Protein AF-A0A816K0F1-F1 (afdb_monomer)

Mean predicted aligned error: 13.21 Å

Radius of gyration: 25.22 Å; Cα contacts (8 Å, |Δi|>4): 55; chains: 1; bounding box: 79×50×31 Å

Foldseek 3Di:
DDDDPPDPPPPPPPVDDPPPPVVDPPDDDPPDPPLCVLVVVLVCLQPPDQVSVCLQLVDGNVVLVVVLVCCCPVVVDDADPRAHSSSVSSVVSNVVSVVVVVVVCCVVPNDD

InterPro domains:
  IPR058353 Domain of unknown function DUF8040 [PF26138] (37-110)

Solvent-accessible surface area (backbone atoms only — not comparable to full-atom values): 6965 Å² total; per-residue (Å²): 131,88,86,76,89,78,72,76,76,82,71,74,76,75,84,60,80,81,72,54,86,80,73,61,81,76,74,84,71,76,91,64,88,61,69,59,52,52,59,51,50,51,50,49,41,60,71,45,59,73,64,55,26,28,71,49,46,70,37,49,54,76,59,48,51,53,50,47,52,46,38,37,72,78,65,62,56,69,61,54,102,70,42,51,54,62,43,53,52,50,53,51,32,31,54,51,44,49,53,53,49,52,51,48,49,41,66,75,74,38,85,128

Structure (mmCIF, N/CA/C/O backbone):
data_AF-A0A816K0F1-F1
#
_entry.id   AF-A0A816K0F1-F1
#
loop_
_atom_site.group_PDB
_atom_site.id
_atom_site.type_symbol
_atom_site.label_atom_id
_atom_site.label_alt_id
_atom_site.label_comp_id
_atom_site.label_asym_id
_atom_site.label_entity_id
_atom_site.label_seq_id
_atom_site.pdbx_PDB_ins_code
_atom_site.Cartn_x
_atom_site.Cartn_y
_atom_site.Cartn_z
_atom_site.occupancy
_atom_site.B_iso_or_equiv
_atom_site.auth_seq_id
_atom_site.auth_co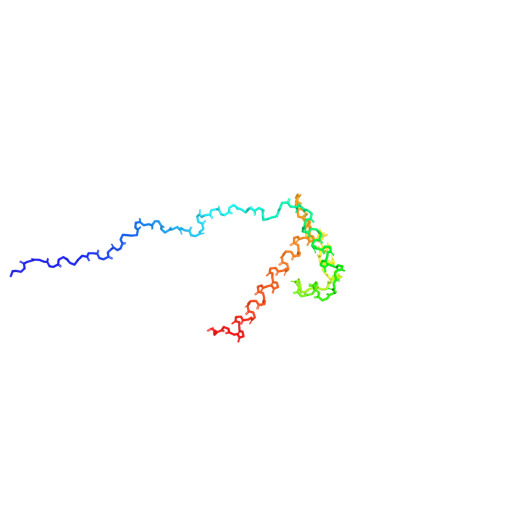mp_id
_atom_site.auth_asym_id
_atom_site.auth_atom_id
_atom_site.pdbx_PDB_model_num
ATOM 1 N N . MET A 1 1 ? 67.096 38.201 13.913 1.00 35.91 1 MET A N 1
ATOM 2 C CA . MET A 1 1 ? 66.035 38.540 14.878 1.00 35.91 1 MET A CA 1
ATOM 3 C C . MET A 1 1 ? 64.786 38.632 14.027 1.00 35.91 1 MET A C 1
ATOM 5 O O . MET A 1 1 ? 64.748 39.543 13.215 1.00 35.91 1 MET A O 1
ATOM 9 N N . LEU A 1 2 ? 64.001 37.552 13.878 1.00 43.38 2 LEU A N 1
ATOM 10 C CA . LEU A 1 2 ? 63.038 37.032 14.879 1.00 43.38 2 LEU A CA 1
ATOM 11 C C . LEU A 1 2 ? 62.221 38.225 15.385 1.00 43.38 2 LEU A C 1
ATOM 13 O O . LEU A 1 2 ? 62.812 39.128 15.965 1.00 43.38 2 LEU A O 1
ATOM 17 N N . GLU A 1 3 ? 60.964 38.391 15.005 1.00 42.84 3 GLU A N 1
ATOM 18 C CA . GLU A 1 3 ? 59.779 37.570 15.321 1.00 42.84 3 GLU A CA 1
ATOM 19 C C . GLU A 1 3 ? 58.636 38.117 14.433 1.00 42.84 3 GLU A C 1
ATOM 21 O O . GLU A 1 3 ? 58.689 39.286 14.055 1.00 42.84 3 GLU A O 1
ATOM 26 N N . ASP A 1 4 ? 57.554 37.459 14.052 1.00 46.66 4 ASP A N 1
ATOM 27 C CA . ASP A 1 4 ? 57.097 36.079 13.990 1.00 46.66 4 ASP A CA 1
ATOM 28 C C . ASP A 1 4 ? 55.939 36.171 12.979 1.00 46.66 4 ASP A C 1
ATOM 30 O O . ASP A 1 4 ? 55.053 37.017 13.129 1.00 46.66 4 ASP A O 1
ATOM 34 N N . ASP A 1 5 ? 55.968 35.375 11.910 1.00 50.50 5 ASP A N 1
ATOM 35 C CA . ASP A 1 5 ? 54.837 35.265 10.987 1.00 50.50 5 ASP A CA 1
ATOM 36 C C . ASP A 1 5 ? 53.728 34.480 11.709 1.00 50.50 5 ASP A C 1
ATOM 38 O O . ASP A 1 5 ? 53.684 33.248 11.655 1.00 50.50 5 ASP A O 1
ATOM 42 N N . GLU A 1 6 ? 52.850 35.183 12.433 1.00 50.25 6 GLU A N 1
ATOM 43 C CA . GLU A 1 6 ? 51.583 34.618 12.900 1.00 50.25 6 GLU A CA 1
ATOM 44 C C . GLU A 1 6 ? 50.755 34.246 11.666 1.00 50.25 6 GLU A C 1
ATOM 46 O O . GLU A 1 6 ? 50.106 35.079 11.033 1.00 50.25 6 GLU A O 1
ATOM 51 N N . ALA A 1 7 ? 50.820 32.970 11.289 1.00 54.28 7 ALA A N 1
ATOM 52 C CA . ALA A 1 7 ? 49.884 32.373 10.359 1.00 54.28 7 ALA A CA 1
ATOM 53 C C . ALA A 1 7 ? 48.471 32.603 10.907 1.00 54.28 7 ALA A C 1
ATOM 55 O O . ALA A 1 7 ? 48.139 32.084 11.974 1.00 54.28 7 ALA A O 1
ATOM 56 N N . GLU A 1 8 ? 47.664 33.391 10.189 1.00 51.12 8 GLU A N 1
ATOM 57 C CA . GLU A 1 8 ? 46.236 33.520 10.462 1.00 51.12 8 GLU A CA 1
ATOM 58 C C . GLU A 1 8 ? 45.653 32.115 10.614 1.00 51.12 8 GLU A C 1
ATOM 60 O O . GLU A 1 8 ? 45.692 31.292 9.694 1.00 51.12 8 GLU A O 1
ATOM 65 N N . ASP A 1 9 ? 45.158 31.837 11.816 1.00 50.41 9 ASP A N 1
ATOM 66 C CA . ASP A 1 9 ? 44.416 30.636 12.129 1.00 50.41 9 ASP A CA 1
ATOM 67 C C . ASP A 1 9 ? 43.226 30.565 11.169 1.00 50.41 9 ASP A C 1
ATOM 69 O O . ASP A 1 9 ? 42.243 31.294 11.305 1.00 50.41 9 ASP A O 1
ATOM 73 N N . GLY A 1 10 ? 43.331 29.688 10.167 1.00 47.69 10 GLY A N 1
ATOM 74 C CA . GLY A 1 10 ? 42.291 29.359 9.192 1.00 47.69 10 GLY A CA 1
ATOM 75 C C . GLY A 1 10 ? 41.075 28.667 9.816 1.00 47.69 10 GLY A C 1
ATOM 76 O O . GLY A 1 10 ? 40.404 27.874 9.152 1.00 47.69 10 GLY A O 1
ATOM 77 N N . SER A 1 11 ? 40.789 28.957 11.083 1.00 51.75 11 SER A N 1
ATOM 78 C CA . SER A 1 11 ? 39.514 28.741 11.735 1.00 51.75 11 SER A CA 1
ATOM 79 C C . SER A 1 11 ? 38.443 29.496 10.960 1.00 51.75 11 SER A C 1
ATOM 81 O O . SER A 1 11 ? 38.142 30.665 11.203 1.00 51.75 11 SER A O 1
ATOM 83 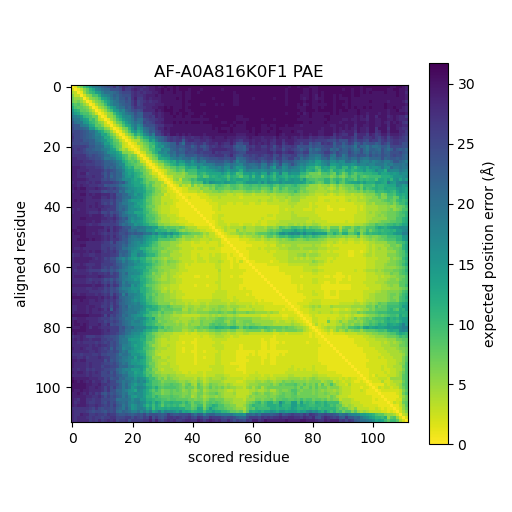N N . ILE A 1 12 ? 37.838 28.803 9.997 1.00 51.06 12 ILE A N 1
ATOM 84 C CA . ILE A 1 12 ? 36.553 29.196 9.439 1.00 51.06 12 ILE A CA 1
ATOM 85 C C . ILE A 1 12 ? 35.599 29.267 10.627 1.00 51.06 12 ILE A C 1
ATOM 87 O O . ILE A 1 12 ? 35.185 28.243 11.172 1.00 51.06 12 ILE A O 1
ATOM 91 N N . ASN A 1 13 ? 35.269 30.488 11.042 1.00 50.12 13 ASN A N 1
ATOM 92 C CA . ASN A 1 13 ? 34.171 30.735 11.955 1.00 50.12 13 ASN A CA 1
ATOM 93 C C . ASN A 1 13 ? 32.914 30.159 11.295 1.00 50.12 13 ASN A C 1
ATOM 95 O O . ASN A 1 13 ? 32.329 30.790 10.416 1.00 50.12 13 ASN A O 1
ATOM 99 N N . PHE A 1 14 ? 32.498 28.957 11.704 1.00 47.75 14 PHE A N 1
ATOM 100 C CA . PHE A 1 14 ? 31.188 28.387 11.382 1.00 47.75 14 PHE A CA 1
ATOM 101 C C . PHE A 1 14 ? 30.127 29.142 12.204 1.00 47.75 14 PHE A C 1
ATOM 103 O O . PHE A 1 14 ? 29.454 28.609 13.079 1.00 47.75 14 PHE A O 1
ATOM 110 N N . GLY A 1 15 ? 30.058 30.451 11.960 1.00 52.34 15 GLY A N 1
ATOM 111 C CA . GLY A 1 15 ? 29.127 31.413 12.534 1.00 52.34 15 GLY A CA 1
ATOM 112 C C . GLY A 1 15 ? 27.787 31.446 11.806 1.00 52.34 15 GLY A C 1
ATOM 113 O O . GLY A 1 15 ? 27.063 32.427 11.918 1.00 52.34 15 GLY A O 1
ATOM 114 N N . GLU A 1 16 ? 27.442 30.380 11.090 1.00 55.06 16 GLU A N 1
ATOM 115 C CA . GLU A 1 16 ? 26.072 30.076 10.710 1.00 55.06 16 GLU A CA 1
ATOM 116 C C . GLU A 1 16 ? 25.808 28.652 11.176 1.00 55.06 16 GLU A C 1
ATOM 118 O O . GLU A 1 16 ? 26.516 27.715 10.805 1.00 55.06 16 GLU A O 1
ATOM 123 N N . SER A 1 17 ? 24.841 28.521 12.082 1.00 58.62 17 SER A N 1
ATOM 124 C CA . SER A 1 17 ? 24.390 27.263 12.660 1.00 58.62 17 SER A CA 1
ATOM 125 C C . SER A 1 17 ? 24.376 26.165 11.602 1.00 58.62 17 SER A C 1
ATOM 127 O O . SER A 1 17 ? 23.620 26.258 10.634 1.00 58.62 17 SER A O 1
ATOM 129 N N . PHE A 1 18 ? 25.175 25.115 11.798 1.00 57.59 18 PHE A N 1
ATOM 130 C CA . PHE A 1 18 ? 24.922 23.835 11.155 1.00 57.59 18 PHE A CA 1
ATOM 131 C C . PHE A 1 18 ? 23.509 23.433 11.584 1.00 57.59 18 PHE A C 1
ATOM 133 O O . PHE A 1 18 ? 23.306 22.974 12.707 1.00 57.59 18 PHE A O 1
ATOM 140 N N . ILE A 1 19 ? 22.513 23.741 10.748 1.00 63.91 19 ILE A N 1
ATOM 141 C CA . ILE A 1 19 ? 21.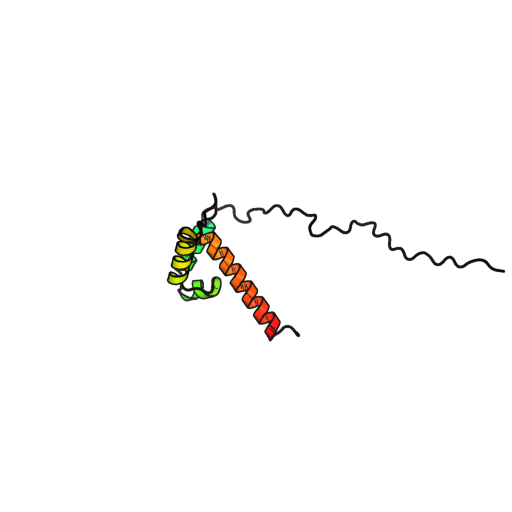138 23.327 10.981 1.00 63.91 19 ILE A CA 1
ATOM 142 C C . ILE A 1 19 ? 21.209 21.812 10.925 1.00 63.91 19 ILE A C 1
ATOM 144 O O . ILE A 1 19 ? 21.390 21.245 9.849 1.00 63.91 19 ILE A O 1
ATOM 148 N N . ASP A 1 20 ? 21.139 21.168 12.090 1.00 64.12 20 ASP A N 1
ATOM 149 C CA . ASP A 1 20 ? 20.976 19.727 12.158 1.00 64.12 20 ASP A CA 1
ATOM 150 C C . ASP A 1 20 ? 19.745 19.405 11.293 1.00 64.12 20 ASP A C 1
ATOM 152 O O . ASP A 1 20 ? 18.650 19.887 11.605 1.00 64.12 20 ASP A O 1
ATOM 156 N N . PRO A 1 21 ? 19.886 18.662 10.181 1.00 59.91 21 PRO A N 1
ATOM 157 C CA . PRO A 1 21 ? 18.771 18.376 9.284 1.00 59.91 21 PRO A CA 1
ATOM 158 C C . PRO A 1 21 ? 17.648 17.585 9.975 1.00 59.91 21 PRO A C 1
ATOM 160 O O . PRO A 1 21 ? 16.555 17.476 9.424 1.00 59.91 21 PRO A O 1
ATOM 163 N N . TYR A 1 22 ? 17.889 17.076 11.189 1.00 65.31 22 TYR A N 1
ATOM 164 C CA . TYR A 1 22 ? 16.898 16.444 12.054 1.00 65.31 22 TYR A CA 1
ATOM 165 C C . TYR A 1 22 ? 16.308 17.377 13.128 1.00 65.31 22 TYR A C 1
ATOM 167 O O . TYR A 1 22 ? 15.357 16.989 13.803 1.00 65.31 22 TYR A O 1
ATOM 175 N N . SER A 1 23 ? 16.819 18.605 13.282 1.00 68.38 23 SER A N 1
ATOM 176 C CA . SER A 1 23 ? 16.301 19.605 14.236 1.00 68.38 23 SER A CA 1
ATOM 177 C C . SER A 1 23 ? 15.053 20.343 13.745 1.00 68.38 23 SER A C 1
ATOM 179 O O . SER A 1 23 ? 14.341 20.954 14.542 1.00 68.38 23 SER A O 1
ATOM 181 N N . VAL A 1 24 ? 14.742 20.257 12.448 1.00 71.25 24 VAL A N 1
ATOM 182 C CA . VAL A 1 24 ? 13.483 20.764 11.897 1.00 71.25 24 VAL A CA 1
ATOM 183 C C . VAL A 1 24 ? 12.403 19.709 12.111 1.00 71.25 24 VAL A C 1
ATOM 185 O O . VAL A 1 24 ? 12.346 18.700 11.407 1.00 71.25 24 VAL A O 1
ATOM 188 N N . SER A 1 25 ? 11.492 19.951 13.051 1.00 66.12 25 SER A N 1
ATOM 189 C CA . SER A 1 25 ? 10.220 19.234 13.077 1.00 66.12 25 SER A CA 1
ATOM 190 C C . SER A 1 25 ? 9.405 19.662 11.858 1.00 66.12 25 SER A C 1
ATOM 192 O O . SER A 1 25 ? 8.737 20.694 11.877 1.00 66.12 25 SER A O 1
ATOM 194 N N . ILE A 1 26 ? 9.489 18.883 10.777 1.00 69.00 26 ILE A N 1
ATOM 195 C CA . ILE A 1 26 ? 8.586 19.016 9.634 1.00 69.00 26 ILE A CA 1
ATOM 196 C C . ILE A 1 26 ? 7.206 18.597 10.130 1.00 69.00 26 ILE A C 1
ATOM 198 O O . ILE A 1 26 ? 6.892 17.406 10.224 1.00 69.00 26 ILE A O 1
ATOM 202 N N . GLU A 1 27 ? 6.385 19.580 10.482 1.00 66.06 27 GLU A N 1
ATOM 203 C CA . GLU A 1 27 ? 4.982 19.329 10.759 1.00 66.06 27 GLU A CA 1
ATOM 204 C C . GLU A 1 27 ? 4.352 18.769 9.481 1.00 66.06 27 GLU A C 1
ATOM 206 O O . GLU A 1 27 ? 4.368 19.394 8.417 1.00 66.06 27 GLU A O 1
ATOM 211 N N . ARG A 1 28 ? 3.864 17.525 9.554 1.00 65.31 28 ARG A N 1
ATOM 212 C CA . ARG A 1 28 ? 3.237 16.863 8.411 1.00 65.31 28 ARG A CA 1
ATOM 213 C C . ARG A 1 28 ? 1.916 17.555 8.111 1.00 65.31 28 ARG A C 1
ATOM 215 O O . ARG A 1 28 ? 0.878 17.205 8.666 1.00 65.31 28 ARG A O 1
ATOM 222 N N . GLN A 1 29 ? 1.954 18.512 7.196 1.00 69.44 29 GLN A N 1
ATOM 223 C CA . GLN A 1 29 ? 0.748 19.139 6.692 1.00 69.44 29 GLN A CA 1
ATOM 224 C C . GLN A 1 29 ? 0.026 18.196 5.727 1.00 69.44 29 GLN A C 1
ATOM 226 O O . GLN A 1 29 ? 0.629 17.560 4.857 1.00 69.44 29 GLN A O 1
ATOM 231 N N . ARG A 1 30 ? -1.302 18.122 5.853 1.00 67.06 30 ARG A N 1
ATOM 232 C CA . ARG A 1 30 ? -2.126 17.460 4.843 1.00 67.06 30 ARG A CA 1
ATOM 233 C C . ARG A 1 30 ? -2.046 18.236 3.540 1.00 67.06 30 ARG A C 1
ATOM 235 O O . ARG A 1 30 ? -2.551 19.348 3.442 1.00 67.06 30 ARG A O 1
ATOM 242 N N . MET A 1 31 ? -1.481 17.601 2.522 1.00 78.25 31 MET A N 1
ATOM 243 C CA . MET A 1 31 ? -1.473 18.142 1.161 1.00 78.25 31 MET A CA 1
ATOM 244 C C . MET A 1 31 ? -2.863 18.102 0.507 1.00 78.25 31 MET A C 1
ATOM 246 O O . MET A 1 31 ? -3.101 18.806 -0.467 1.00 78.25 31 MET A O 1
ATOM 250 N N . ASN A 1 32 ? -3.783 17.285 1.035 1.00 74.19 32 ASN A N 1
ATOM 251 C CA . ASN A 1 32 ? 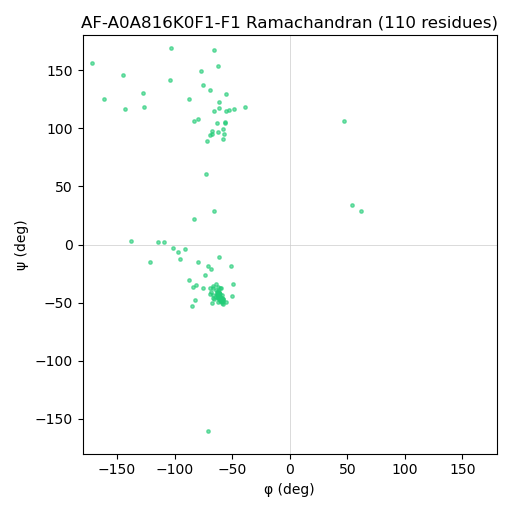-5.162 17.164 0.567 1.00 74.19 32 ASN A CA 1
ATOM 252 C C . ASN A 1 32 ? -6.145 17.344 1.721 1.00 74.19 32 ASN A C 1
ATOM 254 O O . ASN A 1 32 ? -6.010 16.689 2.753 1.00 74.19 32 ASN A O 1
ATOM 258 N N . LEU A 1 33 ? -7.141 18.208 1.516 1.00 77.94 33 LEU A N 1
ATOM 259 C CA . LEU A 1 33 ? -8.187 18.501 2.500 1.00 77.94 33 LEU A CA 1
ATOM 260 C C . LEU A 1 33 ? -9.463 17.671 2.296 1.00 77.94 33 LEU A C 1
ATOM 262 O O . LEU A 1 33 ? -10.299 17.657 3.189 1.00 77.94 33 LEU A O 1
ATOM 266 N N . ASP A 1 34 ? -9.613 16.986 1.154 1.00 83.88 34 ASP A N 1
ATOM 267 C CA . ASP A 1 34 ? -10.714 16.042 0.915 1.00 83.88 34 ASP A CA 1
ATOM 268 C C . ASP A 1 34 ? -10.399 14.701 1.612 1.00 83.88 34 ASP A C 1
ATOM 270 O O . ASP A 1 34 ? -9.501 13.988 1.146 1.00 83.88 34 ASP A O 1
ATOM 274 N N . PRO A 1 35 ? -11.097 14.353 2.711 1.00 78.06 35 PRO A N 1
ATOM 275 C CA . PRO A 1 35 ? -10.851 13.118 3.454 1.00 78.06 35 PRO A CA 1
ATOM 276 C C . PRO A 1 35 ? -11.243 11.862 2.665 1.00 78.06 35 PRO A C 1
ATOM 278 O O . PRO A 1 35 ? -10.708 10.794 2.930 1.00 78.06 35 PRO A O 1
ATOM 281 N N . GLU A 1 36 ? -12.116 11.973 1.660 1.00 85.44 36 GLU A N 1
ATOM 282 C CA . GLU A 1 36 ? -12.580 10.830 0.861 1.00 85.44 36 GLU A CA 1
ATOM 283 C C . GLU A 1 36 ? -11.715 10.592 -0.382 1.00 85.44 36 GLU A C 1
ATOM 285 O O . GLU A 1 36 ? -11.924 9.629 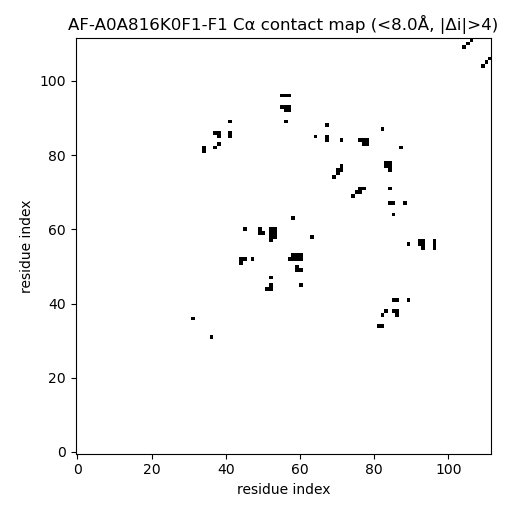-1.129 1.00 85.44 36 GLU A O 1
ATOM 290 N N . ARG A 1 37 ? -10.732 11.464 -0.637 1.00 88.25 37 ARG A N 1
ATOM 291 C CA . ARG A 1 37 ? -9.900 11.382 -1.840 1.00 88.25 37 ARG A CA 1
ATOM 292 C C . ARG A 1 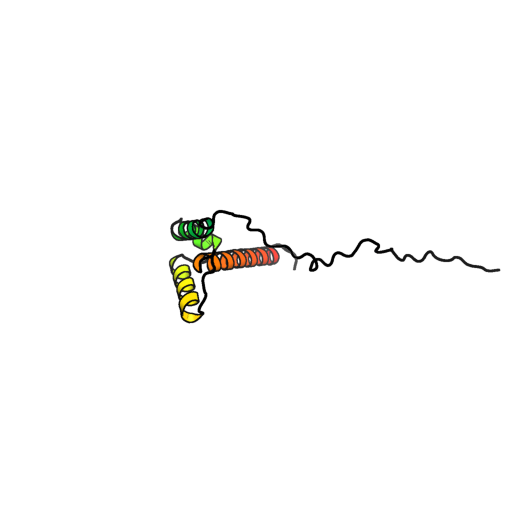37 ? -9.127 10.069 -1.913 1.00 88.25 37 ARG A C 1
ATOM 294 O O . ARG A 1 37 ? -9.039 9.492 -2.994 1.00 88.25 37 ARG A O 1
ATOM 301 N N . GLY A 1 38 ? -8.554 9.610 -0.801 1.00 89.44 38 GLY A N 1
ATOM 302 C CA . GLY A 1 38 ? -7.780 8.371 -0.790 1.00 89.44 38 GLY A CA 1
ATOM 303 C C . GLY A 1 38 ? -8.672 7.143 -0.985 1.00 89.44 38 GLY A C 1
ATOM 304 O O . GLY A 1 38 ? -8.361 6.305 -1.827 1.00 89.44 38 GLY A O 1
ATOM 305 N N . ARG A 1 39 ? -9.838 7.086 -0.331 1.00 89.75 39 ARG A N 1
ATOM 306 C CA . ARG A 1 39 ? -10.840 6.026 -0.536 1.00 89.75 39 ARG A CA 1
ATOM 307 C C . ARG A 1 39 ? -11.293 5.941 -1.986 1.00 89.75 39 ARG A C 1
ATOM 309 O O . ARG A 1 39 ? -11.306 4.858 -2.566 1.00 89.75 39 ARG A O 1
ATOM 316 N N . ARG A 1 40 ? -11.607 7.086 -2.600 1.00 92.38 40 ARG A N 1
ATOM 317 C CA . ARG A 1 40 ? -11.975 7.155 -4.021 1.00 92.38 40 ARG A CA 1
ATOM 318 C C . ARG A 1 40 ? -10.834 6.691 -4.918 1.00 92.38 40 ARG A C 1
ATOM 320 O O . ARG A 1 40 ? -11.066 5.908 -5.828 1.00 92.38 40 ARG A O 1
ATOM 327 N N . TYR A 1 41 ? -9.608 7.113 -4.620 1.00 92.19 41 TYR A N 1
ATOM 328 C CA . TYR A 1 41 ? -8.426 6.683 -5.359 1.00 92.19 41 TYR A CA 1
ATOM 329 C C . TYR A 1 41 ? -8.212 5.168 -5.279 1.00 92.19 41 TYR A C 1
ATOM 331 O O . TYR A 1 41 ? -7.959 4.537 -6.298 1.00 92.19 41 TYR A O 1
ATOM 339 N N . VAL A 1 42 ? -8.351 4.562 -4.096 1.00 93.31 42 VAL A N 1
ATOM 340 C CA . VAL A 1 42 ? -8.265 3.103 -3.940 1.00 93.31 42 VAL A CA 1
ATOM 341 C C . VAL A 1 42 ? -9.388 2.411 -4.708 1.00 93.31 42 VAL A C 1
ATOM 343 O O . VAL A 1 42 ? -9.138 1.433 -5.408 1.00 93.31 42 VAL A O 1
ATOM 346 N N . TYR A 1 43 ? -10.614 2.927 -4.638 1.00 93.06 43 TYR A N 1
ATOM 347 C CA . TYR A 1 43 ? -11.727 2.386 -5.412 1.00 93.06 43 TYR A CA 1
ATOM 348 C C . TYR A 1 43 ? -11.431 2.413 -6.920 1.00 93.06 43 TYR A C 1
ATOM 350 O O . TYR A 1 43 ? -11.575 1.390 -7.587 1.00 93.06 43 TYR A O 1
ATOM 358 N N . GLU A 1 44 ? -10.963 3.544 -7.447 1.00 92.62 44 GLU A N 1
ATOM 359 C CA . GLU A 1 44 ? -10.555 3.697 -8.849 1.00 92.62 44 GLU A CA 1
ATOM 360 C C . GLU A 1 44 ? -9.378 2.784 -9.211 1.00 92.62 44 GLU A C 1
ATOM 362 O O . GLU A 1 44 ? -9.348 2.224 -10.301 1.00 92.62 44 GLU A O 1
ATOM 367 N N . LEU A 1 45 ? -8.431 2.583 -8.294 1.00 91.75 45 LEU A N 1
ATOM 368 C CA . LEU A 1 45 ? -7.295 1.689 -8.492 1.00 91.75 45 LEU A CA 1
ATOM 369 C C . LEU A 1 45 ? -7.737 0.228 -8.654 1.00 91.75 45 LEU A C 1
ATOM 371 O O . LEU A 1 45 ? -7.173 -0.492 -9.476 1.00 91.75 45 LEU A O 1
ATOM 375 N N . LEU A 1 46 ? -8.735 -0.207 -7.880 1.00 91.06 46 LEU A N 1
ATOM 376 C CA . LEU A 1 46 ? -9.234 -1.586 -7.888 1.00 91.06 46 LEU A CA 1
ATOM 377 C C . LEU A 1 46 ? -10.214 -1.876 -9.024 1.00 91.06 46 LEU A C 1
ATOM 379 O O . LEU A 1 46 ? -10.214 -2.991 -9.538 1.00 91.06 46 LEU A O 1
ATOM 383 N N . HIS A 1 47 ? -11.042 -0.897 -9.391 1.00 90.06 47 HIS A N 1
ATOM 384 C CA . HIS A 1 47 ? -12.082 -1.042 -10.419 1.00 90.06 47 HIS A CA 1
ATOM 385 C C . HIS A 1 47 ? -11.683 -0.436 -11.768 1.00 90.06 47 HIS A C 1
ATOM 387 O O . HIS A 1 47 ? -12.445 -0.502 -12.732 1.00 90.06 47 HIS A O 1
ATOM 393 N N . GLY A 1 48 ? -10.511 0.193 -11.831 1.00 85.00 48 GLY A N 1
ATOM 394 C CA . GLY A 1 48 ? -9.897 0.653 -13.062 1.00 85.00 48 GLY A CA 1
ATOM 395 C C . GLY A 1 48 ? -9.394 -0.513 -13.908 1.00 85.00 48 GLY A C 1
ATOM 396 O O . GLY A 1 48 ? -9.793 -1.663 -13.759 1.00 85.00 48 GLY A O 1
ATOM 397 N N . HIS A 1 49 ? -8.487 -0.221 -14.832 1.00 83.69 49 HIS A N 1
ATOM 398 C CA . HIS A 1 49 ? -7.914 -1.265 -15.674 1.00 83.69 49 HIS A CA 1
ATOM 399 C C . HIS A 1 49 ? -7.016 -2.193 -14.839 1.00 83.69 49 HIS A C 1
ATOM 401 O O . HIS A 1 49 ? -6.136 -1.698 -14.137 1.00 83.69 49 HIS A O 1
ATOM 407 N N . ASP A 1 50 ? -7.154 -3.516 -14.978 1.00 70.44 50 ASP A N 1
ATOM 408 C CA . ASP A 1 50 ? -6.448 -4.528 -14.162 1.00 70.44 50 ASP A CA 1
ATOM 409 C C . ASP A 1 50 ? -4.927 -4.300 -14.060 1.00 70.44 50 ASP A C 1
ATOM 411 O O . ASP A 1 50 ? -4.291 -4.540 -13.031 1.00 70.44 50 ASP A O 1
ATOM 415 N N . VAL A 1 51 ? -4.337 -3.783 -15.139 1.00 83.00 51 VAL A N 1
ATOM 416 C CA . VAL A 1 51 ? -2.900 -3.481 -15.233 1.00 83.00 51 VAL A CA 1
ATOM 417 C C . VAL A 1 51 ? -2.497 -2.237 -14.426 1.00 83.00 51 VAL A C 1
ATOM 419 O O . VAL A 1 51 ? -1.355 -2.144 -13.994 1.00 83.00 51 VAL A O 1
ATOM 422 N N . GLN A 1 52 ? -3.395 -1.277 -14.185 1.00 85.44 52 GLN A N 1
ATOM 423 C CA . GLN A 1 52 ? -3.081 -0.066 -13.412 1.00 85.44 52 GLN A CA 1
ATOM 424 C C . GLN A 1 52 ? -2.785 -0.390 -11.948 1.00 85.44 52 GLN A C 1
ATOM 426 O O . GLN A 1 52 ? -1.766 0.062 -11.426 1.00 85.44 52 GLN A O 1
ATOM 431 N N . CYS A 1 53 ? -3.619 -1.223 -11.319 1.00 88.94 53 CYS A N 1
ATOM 432 C CA . CYS A 1 53 ? -3.387 -1.715 -9.961 1.00 88.94 53 CYS A CA 1
ATOM 433 C C . CYS A 1 53 ? -2.017 -2.399 -9.859 1.00 88.94 53 CYS A C 1
ATOM 435 O O . CYS A 1 53 ? -1.172 -2.020 -9.043 1.00 88.94 53 CYS A O 1
ATOM 437 N N . TYR A 1 54 ? -1.736 -3.313 -10.794 1.00 91.00 54 TYR A N 1
ATOM 438 C CA . TYR A 1 5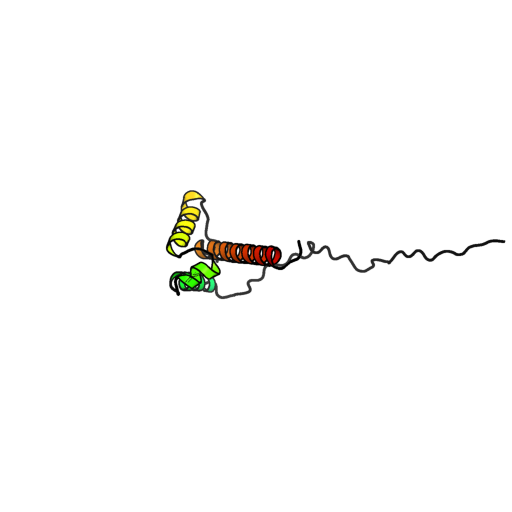4 ? -0.444 -3.987 -10.858 1.00 91.00 54 TYR A CA 1
ATOM 439 C C . TYR A 1 54 ? 0.723 -3.013 -11.082 1.00 91.00 54 TYR A C 1
ATOM 441 O O . TYR A 1 54 ? 1.765 -3.136 -10.446 1.00 91.00 54 TYR A O 1
ATOM 449 N N . ASN A 1 55 ? 0.577 -2.008 -11.937 1.00 89.56 55 ASN A N 1
ATOM 450 C CA . ASN A 1 55 ? 1.651 -1.052 -12.200 1.00 89.56 55 ASN A CA 1
ATOM 451 C C . ASN A 1 55 ? 1.983 -0.185 -10.981 1.00 89.56 55 ASN A C 1
ATOM 453 O O . ASN A 1 55 ? 3.156 0.113 -10.752 1.00 89.56 55 ASN A O 1
ATOM 457 N N . ILE A 1 56 ? 0.967 0.209 -10.211 1.00 91.81 56 ILE A N 1
ATOM 458 C CA . ILE A 1 56 ? 1.115 1.147 -9.095 1.00 91.81 56 ILE A CA 1
ATOM 459 C C . ILE A 1 56 ? 1.543 0.415 -7.822 1.00 91.81 56 ILE A C 1
ATOM 461 O O . ILE A 1 56 ? 2.550 0.775 -7.217 1.00 91.81 56 ILE A O 1
ATOM 465 N N . ILE A 1 57 ? 0.813 -0.630 -7.423 1.00 92.69 57 ILE A N 1
ATOM 466 C CA . ILE A 1 57 ? 1.042 -1.326 -6.145 1.00 92.69 57 ILE A CA 1
ATOM 467 C C . ILE A 1 57 ? 1.649 -2.726 -6.302 1.00 92.69 57 ILE A C 1
ATOM 469 O O . ILE A 1 57 ? 1.888 -3.402 -5.305 1.00 92.69 57 ILE A O 1
ATOM 473 N N . ARG A 1 58 ? 1.942 -3.163 -7.538 1.00 93.31 58 ARG A N 1
ATOM 474 C CA . ARG A 1 58 ? 2.622 -4.443 -7.852 1.00 93.31 58 ARG A CA 1
ATOM 475 C C . ARG A 1 58 ? 1.858 -5.678 -7.394 1.00 93.31 58 ARG A C 1
ATOM 477 O O . ARG A 1 58 ? 2.447 -6.727 -7.141 1.00 93.31 58 ARG A O 1
ATOM 484 N N . MET A 1 59 ? 0.536 -5.558 -7.342 1.00 92.94 59 MET A N 1
ATOM 485 C CA . MET A 1 59 ? -0.372 -6.608 -6.911 1.00 92.94 59 MET A CA 1
ATOM 486 C C . MET A 1 59 ? -1.666 -6.545 -7.725 1.00 92.94 59 MET A C 1
ATOM 488 O O . MET A 1 59 ? -2.099 -5.466 -8.118 1.00 92.94 59 MET A O 1
ATOM 492 N N . TYR A 1 60 ? -2.273 -7.701 -7.997 1.00 92.25 60 TYR A N 1
ATOM 493 C CA . TYR A 1 60 ? -3.598 -7.751 -8.617 1.00 92.25 60 TYR A CA 1
ATOM 494 C C . TYR A 1 60 ? -4.689 -7.437 -7.582 1.00 92.25 60 TYR A C 1
ATOM 496 O O . TYR A 1 60 ? -4.522 -7.822 -6.419 1.00 92.25 60 TYR A O 1
ATOM 504 N N . PRO A 1 61 ? -5.825 -6.832 -7.985 1.00 93.44 61 PRO A N 1
ATOM 505 C CA . PRO A 1 61 ? -6.886 -6.439 -7.056 1.00 93.44 61 PRO A CA 1
ATOM 506 C C . PRO A 1 61 ? -7.346 -7.549 -6.090 1.00 93.44 61 PRO A C 1
ATOM 508 O O . PRO A 1 61 ? -7.400 -7.284 -4.890 1.00 93.44 61 PRO A O 1
ATOM 511 N N . PRO A 1 62 ? -7.573 -8.811 -6.524 1.00 93.69 62 PRO A N 1
ATOM 512 C CA . PRO A 1 62 ? -8.018 -9.867 -5.609 1.00 93.69 62 PRO A CA 1
ATOM 513 C C . PRO A 1 62 ? -6.991 -10.215 -4.527 1.00 93.69 62 PRO A C 1
ATOM 515 O O . PRO A 1 62 ? -7.360 -10.560 -3.408 1.00 93.69 62 PRO A O 1
ATOM 518 N N . VAL A 1 63 ? -5.699 -10.136 -4.858 1.00 95.06 63 VAL A N 1
ATOM 519 C CA . VAL A 1 63 ? -4.607 -10.432 -3.919 1.00 95.06 63 VAL A CA 1
ATOM 520 C C . VAL A 1 63 ? -4.436 -9.276 -2.935 1.00 95.06 63 VAL A C 1
ATOM 522 O O . VAL A 1 63 ? -4.207 -9.501 -1.750 1.00 95.06 63 VAL A O 1
ATOM 525 N N . TYR A 1 64 ? -4.605 -8.042 -3.410 1.00 95.00 64 TYR A N 1
ATOM 526 C CA . TYR A 1 64 ? -4.570 -6.855 -2.565 1.00 95.00 64 TYR A CA 1
ATOM 527 C C . TYR A 1 64 ? -5.702 -6.845 -1.528 1.00 95.00 64 TYR A C 1
ATOM 529 O O . TYR A 1 64 ? -5.447 -6.554 -0.361 1.00 95.00 64 TYR A O 1
ATOM 537 N N . ILE A 1 65 ? -6.924 -7.216 -1.924 1.00 95.31 65 ILE A N 1
ATOM 538 C CA . ILE A 1 65 ? -8.065 -7.312 -0.999 1.00 95.31 65 ILE A CA 1
ATOM 539 C C . ILE A 1 65 ? -7.770 -8.345 0.097 1.00 95.31 65 ILE A C 1
ATOM 541 O O . ILE A 1 65 ? -7.854 -8.018 1.278 1.00 95.31 65 ILE A O 1
ATOM 545 N N . GLN A 1 66 ? -7.303 -9.540 -0.282 1.00 96.94 66 GLN A N 1
ATOM 546 C CA . GLN A 1 66 ? -6.922 -10.585 0.678 1.00 96.94 66 GLN A CA 1
ATOM 547 C C . GLN A 1 66 ? -5.810 -10.137 1.634 1.00 96.94 66 GLN A C 1
ATOM 549 O O . GLN A 1 66 ? -5.818 -10.493 2.810 1.00 96.94 66 GLN A O 1
ATOM 554 N N . LEU A 1 67 ? -4.841 -9.352 1.152 1.00 96.56 67 LEU A N 1
ATOM 555 C CA . LEU A 1 67 ? -3.806 -8.783 2.013 1.00 96.56 67 LEU A CA 1
ATOM 556 C C . LEU A 1 67 ? -4.407 -7.816 3.042 1.00 96.56 67 LEU A C 1
ATOM 558 O O . LEU A 1 67 ? -4.036 -7.883 4.213 1.00 96.56 67 LEU A O 1
ATOM 562 N N . CYS A 1 68 ? -5.318 -6.933 2.625 1.00 96.69 68 CYS A N 1
ATOM 563 C CA . CYS A 1 68 ? -5.975 -5.986 3.528 1.00 96.69 68 CYS A CA 1
ATOM 564 C C . CYS A 1 68 ? -6.792 -6.715 4.603 1.00 96.69 68 CYS A C 1
ATOM 566 O O . CYS A 1 68 ? -6.651 -6.404 5.785 1.00 96.69 68 CYS A O 1
ATOM 568 N N . GLU A 1 69 ? -7.570 -7.728 4.211 1.00 97.00 69 GLU A N 1
ATOM 569 C CA . GLU A 1 69 ? -8.323 -8.592 5.130 1.00 97.00 69 GLU A CA 1
ATOM 570 C C . GLU A 1 69 ? -7.389 -9.293 6.122 1.00 97.00 69 GLU A C 1
ATOM 572 O O . GLU A 1 69 ? -7.582 -9.204 7.330 1.00 97.00 69 GLU A O 1
ATOM 577 N N . LYS A 1 70 ? -6.298 -9.897 5.639 1.00 97.31 70 LYS A N 1
ATOM 578 C CA . LYS A 1 70 ? -5.324 -10.578 6.498 1.00 97.31 70 LYS A CA 1
ATOM 579 C C . LYS A 1 70 ? -4.664 -9.631 7.501 1.00 97.31 70 LYS A C 1
ATOM 581 O O . LYS A 1 70 ? -4.479 -9.990 8.659 1.00 97.31 70 LYS A O 1
ATOM 586 N N . LEU A 1 71 ? -4.301 -8.419 7.080 1.00 96.69 71 LEU A N 1
ATOM 587 C CA . LEU A 1 71 ? -3.716 -7.411 7.971 1.00 96.69 71 LEU A CA 1
ATOM 588 C C . LEU A 1 71 ? -4.716 -6.925 9.025 1.00 96.69 71 LEU A C 1
ATOM 590 O O . LEU A 1 71 ? -4.329 -6.673 10.168 1.00 96.69 71 LEU A O 1
ATOM 594 N N . LYS A 1 72 ? -5.995 -6.825 8.663 1.00 95.69 72 LYS A N 1
ATOM 595 C CA . LYS A 1 72 ? -7.073 -6.486 9.589 1.00 95.69 72 LYS A CA 1
ATOM 596 C C . LYS A 1 72 ? -7.308 -7.597 10.614 1.00 95.69 72 LYS A C 1
ATOM 598 O O . LYS A 1 72 ? -7.315 -7.319 11.812 1.00 95.69 72 LYS A O 1
ATOM 603 N N . ASP A 1 73 ? -7.452 -8.833 10.151 1.00 95.94 73 ASP A N 1
ATOM 604 C CA . ASP A 1 73 ? -7.915 -9.955 10.969 1.00 95.94 73 ASP A CA 1
ATOM 605 C C . ASP A 1 73 ? -6.784 -10.572 11.804 1.00 95.94 73 ASP A C 1
ATOM 607 O O . ASP A 1 73 ? -6.928 -10.748 13.015 1.00 95.94 73 ASP A O 1
ATOM 611 N N . ASP A 1 74 ? -5.628 -10.839 11.186 1.00 96.19 74 ASP A N 1
ATOM 612 C CA . ASP A 1 74 ? -4.521 -11.548 11.842 1.00 96.19 74 ASP A CA 1
ATOM 613 C C . ASP A 1 74 ? -3.589 -10.594 12.603 1.00 96.19 74 ASP A C 1
ATOM 615 O O . ASP A 1 74 ? -2.977 -10.974 13.604 1.00 96.19 74 ASP A O 1
ATOM 619 N N . TYR A 1 75 ? -3.462 -9.350 12.129 1.00 93.44 75 TYR A N 1
ATOM 620 C CA . TYR A 1 75 ? -2.497 -8.375 12.651 1.00 93.44 75 TYR A CA 1
ATOM 621 C C . TYR A 1 75 ? -3.151 -7.171 13.334 1.00 93.44 75 TYR A C 1
ATOM 623 O O . TYR A 1 75 ? -2.438 -6.293 13.821 1.00 93.44 75 TYR A O 1
ATOM 631 N N . GLN A 1 76 ? -4.487 -7.145 13.419 1.00 92.88 76 GLN A N 1
ATOM 632 C CA . GLN A 1 76 ? -5.260 -6.095 14.091 1.00 92.88 76 GLN A CA 1
ATOM 633 C C . GLN A 1 76 ? -4.924 -4.692 13.575 1.00 92.88 76 GLN A C 1
ATOM 635 O O . GLN A 1 76 ? -4.925 -3.725 14.342 1.00 92.88 76 GLN A O 1
ATOM 640 N N . LEU A 1 77 ? -4.608 -4.568 12.282 1.00 93.62 77 LEU A N 1
ATOM 641 C CA . LEU A 1 77 ? -4.408 -3.267 11.664 1.00 93.62 77 LEU A CA 1
ATOM 642 C C . LEU A 1 77 ? -5.715 -2.474 11.775 1.00 93.62 77 LEU A C 1
ATOM 644 O O . LEU A 1 77 ? -6.770 -2.934 11.341 1.00 93.62 77 LEU A O 1
ATOM 648 N N . LYS A 1 78 ? -5.646 -1.294 12.395 1.00 92.44 78 LYS A N 1
ATOM 649 C CA . LYS A 1 78 ? -6.802 -0.423 12.614 1.00 92.44 78 LYS A CA 1
ATOM 650 C C . LYS A 1 78 ? -6.769 0.735 11.638 1.00 92.44 78 LYS A C 1
ATOM 652 O O . LYS A 1 78 ? -5.709 1.303 11.377 1.00 92.44 78 LYS A O 1
ATOM 657 N N . GLU A 1 79 ? -7.944 1.099 11.147 1.00 89.69 79 GLU A N 1
ATOM 658 C CA . GLU A 1 79 ? -8.122 2.392 10.504 1.00 89.69 79 GLU A CA 1
ATOM 659 C C . GLU A 1 79 ? -7.859 3.528 11.500 1.00 89.69 79 GLU A C 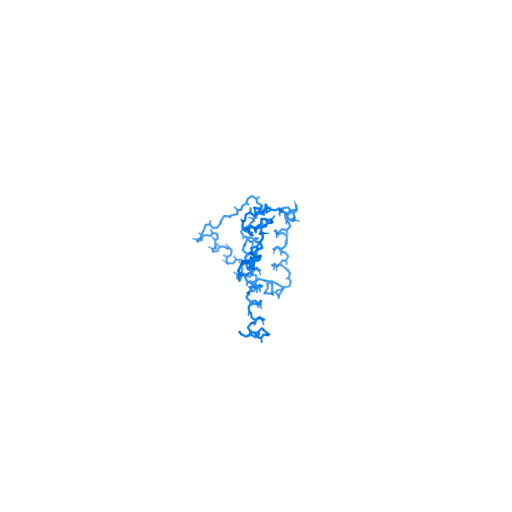1
ATOM 661 O O . GLU A 1 79 ? -7.987 3.375 12.719 1.00 89.69 79 GLU A O 1
ATOM 666 N N . THR A 1 80 ? -7.458 4.671 10.962 1.00 87.38 80 THR A N 1
ATOM 667 C CA . THR A 1 80 ? -7.355 5.926 11.712 1.00 87.38 80 THR A CA 1
ATOM 668 C C . THR A 1 80 ? -8.541 6.810 11.354 1.00 87.38 80 THR A C 1
ATOM 670 O O . THR A 1 80 ? -9.210 6.556 10.354 1.00 87.38 80 THR A O 1
ATOM 673 N N . ASP A 1 81 ? -8.749 7.905 12.090 1.00 81.44 81 ASP A N 1
ATOM 674 C CA . ASP A 1 81 ? -9.861 8.844 11.864 1.00 81.44 81 ASP A CA 1
ATOM 675 C C . ASP A 1 81 ? -9.997 9.345 10.413 1.00 81.44 81 ASP A C 1
ATOM 677 O O . ASP A 1 81 ? -11.027 9.898 10.045 1.00 81.44 81 ASP A O 1
ATOM 681 N N . ASN A 1 82 ? -8.947 9.229 9.592 1.00 82.88 82 ASN A N 1
ATOM 682 C CA . ASN A 1 82 ? -8.918 9.791 8.243 1.00 82.88 82 ASN A CA 1
ATOM 683 C C . ASN A 1 82 ? -8.295 8.881 7.181 1.00 82.88 82 ASN A C 1
ATOM 685 O O . ASN A 1 82 ? -8.114 9.329 6.053 1.00 82.88 82 ASN A O 1
ATOM 689 N N . VAL A 1 83 ? -7.891 7.660 7.535 1.00 88.69 83 VAL A N 1
ATOM 690 C CA . VAL A 1 83 ? -7.241 6.738 6.596 1.00 88.69 83 VAL A CA 1
ATOM 691 C C . VAL A 1 83 ? -7.716 5.327 6.904 1.00 88.69 83 VAL A C 1
ATOM 693 O O . VAL A 1 83 ? -7.454 4.805 7.992 1.00 88.69 83 VAL A O 1
ATOM 696 N N . SER A 1 84 ? -8.405 4.726 5.937 1.00 92.38 84 SER A N 1
ATOM 697 C CA . SER A 1 84 ? -8.804 3.320 5.960 1.00 92.38 84 SER A CA 1
ATOM 698 C C . SER A 1 84 ? -7.594 2.386 5.897 1.00 92.38 84 SER A C 1
ATOM 700 O O . SER A 1 84 ? -6.455 2.783 5.610 1.00 92.38 84 SER A O 1
ATOM 702 N N . ILE A 1 85 ? -7.841 1.109 6.173 1.00 94.19 85 ILE A N 1
ATOM 703 C CA . ILE A 1 85 ? -6.820 0.065 6.076 1.00 94.19 85 ILE A CA 1
ATOM 704 C C . ILE A 1 85 ? -6.330 -0.039 4.632 1.00 94.19 85 ILE A C 1
ATOM 706 O O . ILE A 1 85 ? -5.127 -0.034 4.382 1.00 94.19 85 ILE A O 1
ATOM 710 N N . GLU A 1 86 ? -7.257 -0.054 3.684 1.00 94.88 86 GLU A N 1
ATOM 711 C CA . GLU A 1 86 ? -6.990 -0.162 2.260 1.00 94.88 86 GLU A CA 1
ATOM 712 C C . GLU A 1 86 ? -6.109 1.004 1.787 1.00 94.88 86 GLU A C 1
ATOM 714 O O . GLU A 1 86 ? -5.057 0.788 1.179 1.00 94.88 86 GLU A O 1
ATOM 719 N N . GLU A 1 87 ? -6.454 2.242 2.150 1.00 94.19 87 GLU A N 1
ATOM 720 C CA . GLU A 1 87 ? -5.621 3.415 1.855 1.00 94.19 87 GLU A CA 1
ATOM 721 C C . GLU A 1 87 ? -4.213 3.282 2.437 1.00 94.19 87 GLU A C 1
ATOM 723 O O . GLU A 1 87 ? -3.228 3.503 1.730 1.00 94.19 87 GLU A O 1
ATOM 728 N N . SER A 1 88 ? -4.100 2.878 3.703 1.00 94.50 88 SER A N 1
ATOM 729 C CA . SER A 1 88 ? -2.809 2.721 4.381 1.00 94.50 88 SER A CA 1
ATOM 730 C C . SER A 1 88 ? -1.923 1.687 3.680 1.00 94.50 88 SER A C 1
ATOM 732 O O . SER A 1 88 ? -0.740 1.933 3.429 1.00 94.50 88 SER A O 1
ATOM 734 N N . VAL A 1 89 ? -2.503 0.544 3.310 1.00 95.75 89 VAL A N 1
ATOM 735 C CA . VAL A 1 89 ? -1.804 -0.534 2.603 1.00 95.75 89 VAL A CA 1
ATOM 736 C C . VAL A 1 89 ? -1.438 -0.106 1.178 1.00 95.75 89 VAL A C 1
ATOM 738 O O . VAL A 1 89 ? -0.316 -0.357 0.738 1.00 95.75 89 VAL A O 1
ATOM 741 N N . ALA A 1 90 ? -2.326 0.595 0.466 1.00 94.81 90 ALA A N 1
ATOM 742 C CA . ALA A 1 90 ? -2.052 1.108 -0.877 1.00 94.81 90 ALA A CA 1
ATOM 743 C C . ALA A 1 90 ? -0.906 2.132 -0.879 1.00 94.81 90 ALA A C 1
ATOM 745 O O . ALA A 1 90 ? -0.021 2.063 -1.735 1.00 94.81 90 ALA A O 1
ATOM 746 N N . ILE A 1 91 ? -0.878 3.042 0.102 1.00 93.94 91 ILE A N 1
ATOM 747 C CA . ILE A 1 91 ? 0.216 4.006 0.293 1.00 93.94 91 ILE A CA 1
ATOM 748 C C . ILE A 1 91 ? 1.538 3.264 0.502 1.00 93.94 91 ILE A C 1
ATOM 750 O O . ILE A 1 91 ? 2.516 3.545 -0.193 1.00 93.94 91 ILE A O 1
ATOM 754 N N . PHE A 1 92 ? 1.566 2.298 1.424 1.00 95.00 92 PHE A N 1
ATOM 755 C CA . PHE A 1 92 ? 2.763 1.513 1.718 1.00 95.00 92 PHE A CA 1
ATOM 756 C C . PHE A 1 92 ? 3.292 0.783 0.476 1.00 95.00 92 PHE A C 1
ATOM 758 O O . PHE A 1 92 ? 4.466 0.922 0.127 1.00 95.00 92 PHE A O 1
ATOM 765 N N . LEU A 1 93 ? 2.424 0.054 -0.230 1.00 95.31 93 LEU A N 1
ATOM 766 C CA . LEU A 1 93 ? 2.814 -0.709 -1.414 1.00 95.31 93 LEU A CA 1
ATOM 767 C C . LEU A 1 93 ? 3.321 0.189 -2.545 1.00 95.31 93 LEU A C 1
ATOM 769 O O . LEU A 1 93 ? 4.328 -0.145 -3.166 1.00 95.31 93 LEU A O 1
ATOM 773 N N . ASN A 1 94 ? 2.682 1.338 -2.783 1.00 94.69 94 ASN A N 1
ATOM 774 C CA . ASN A 1 94 ? 3.129 2.298 -3.793 1.00 94.69 94 ASN A CA 1
ATOM 775 C C . ASN A 1 94 ? 4.544 2.821 -3.483 1.00 94.69 94 ASN A C 1
ATOM 777 O O . ASN A 1 94 ? 5.416 2.827 -4.353 1.00 94.69 94 ASN A O 1
ATOM 781 N N . VAL A 1 95 ? 4.816 3.183 -2.223 1.00 94.06 95 VAL A N 1
ATOM 782 C CA . VAL A 1 95 ? 6.157 3.614 -1.793 1.00 94.06 95 VAL A CA 1
ATOM 783 C C . VAL A 1 95 ? 7.180 2.489 -1.983 1.00 94.06 95 VAL A C 1
ATOM 785 O O . VAL A 1 95 ? 8.244 2.706 -2.565 1.00 94.06 95 VAL A O 1
ATOM 788 N N . CYS A 1 96 ? 6.862 1.264 -1.556 1.00 93.00 96 CYS A N 1
ATOM 789 C CA . CYS A 1 96 ? 7.743 0.110 -1.737 1.00 93.00 96 CYS A CA 1
ATOM 790 C C . CYS A 1 96 ? 8.020 -0.198 -3.216 1.00 93.00 96 CYS A C 1
ATOM 792 O O . CYS A 1 96 ? 9.167 -0.470 -3.581 1.00 93.00 96 CYS A O 1
ATOM 794 N N . ALA A 1 97 ? 7.002 -0.128 -4.075 1.00 92.00 97 ALA A N 1
ATOM 795 C CA . ALA A 1 97 ? 7.119 -0.368 -5.509 1.00 92.00 97 ALA A CA 1
ATOM 796 C C . ALA A 1 97 ? 8.046 0.648 -6.191 1.00 92.00 97 ALA A C 1
ATOM 798 O O . ALA A 1 97 ? 8.894 0.272 -7.013 1.00 92.00 97 ALA A O 1
ATOM 799 N N . GLN A 1 98 ? 7.924 1.925 -5.826 1.00 90.56 98 GLN A N 1
ATOM 800 C CA . GLN A 1 98 ? 8.803 2.980 -6.324 1.00 90.56 98 GLN A CA 1
ATOM 801 C C . GLN A 1 98 ? 10.236 2.789 -5.833 1.00 90.56 98 GLN A C 1
ATOM 803 O O . GLN A 1 98 ? 11.150 2.788 -6.654 1.00 90.56 98 GLN A O 1
ATOM 808 N N . ASN A 1 99 ? 10.441 2.523 -4.541 1.00 87.75 99 ASN A N 1
ATOM 809 C CA . ASN A 1 99 ? 11.773 2.282 -3.978 1.00 87.75 99 ASN A CA 1
ATOM 810 C C . ASN A 1 99 ? 12.475 1.090 -4.647 1.00 87.75 99 ASN A C 1
ATOM 812 O O . ASN A 1 99 ? 13.653 1.168 -4.996 1.00 87.75 99 ASN A O 1
ATOM 816 N N . ALA A 1 100 ? 11.752 -0.010 -4.879 1.00 83.12 100 ALA A N 1
ATOM 817 C CA . ALA A 1 100 ? 12.284 -1.169 -5.593 1.00 83.12 100 ALA A CA 1
ATOM 818 C C . ALA A 1 100 ? 12.680 -0.817 -7.035 1.00 83.12 100 ALA A C 1
ATOM 820 O O . ALA A 1 100 ? 13.743 -1.226 -7.504 1.00 83.12 100 ALA A O 1
ATOM 821 N N . THR A 1 101 ? 11.853 -0.025 -7.722 1.00 87.44 101 THR A N 1
ATOM 822 C CA . THR A 1 101 ? 12.116 0.428 -9.094 1.00 87.44 101 THR A CA 1
ATOM 823 C C . THR A 1 101 ? 13.320 1.371 -9.147 1.00 87.44 101 THR A C 1
ATOM 825 O O . THR A 1 101 ? 14.194 1.188 -9.988 1.00 87.44 101 THR A O 1
ATOM 828 N N . GLN A 1 102 ? 13.430 2.321 -8.216 1.00 88.56 102 GLN A N 1
ATOM 829 C CA . GLN A 1 102 ? 14.575 3.227 -8.103 1.00 88.56 102 GLN A CA 1
ATOM 830 C C . GLN A 1 102 ? 15.870 2.462 -7.822 1.00 88.56 102 GLN A C 1
ATOM 832 O O . GLN A 1 102 ? 16.873 2.686 -8.494 1.00 88.56 102 GLN A O 1
ATOM 837 N N . ARG A 1 103 ? 15.844 1.494 -6.895 1.00 86.75 103 ARG A N 1
ATOM 838 C CA . ARG A 1 103 ? 16.994 0.621 -6.623 1.00 86.75 103 ARG A CA 1
ATOM 839 C C . ARG A 1 103 ? 17.379 -0.209 -7.843 1.00 86.75 103 ARG A C 1
ATOM 841 O O . ARG A 1 103 ? 18.565 -0.392 -8.103 1.00 86.75 103 ARG A O 1
ATOM 848 N N . TYR A 1 104 ? 16.398 -0.721 -8.583 1.00 88.06 104 TYR A N 1
ATOM 849 C CA . TYR A 1 104 ? 16.649 -1.454 -9.820 1.00 88.06 104 TYR A CA 1
ATOM 850 C C . TYR A 1 104 ? 17.320 -0.559 -10.865 1.00 88.06 104 TYR A C 1
ATOM 852 O O . TYR A 1 104 ? 18.368 -0.923 -11.386 1.00 88.06 104 TYR A O 1
ATOM 860 N N . VAL A 1 105 ? 16.780 0.636 -11.113 1.00 88.25 105 VAL A N 1
ATOM 861 C CA . VAL A 1 105 ? 17.374 1.614 -12.036 1.00 88.25 105 VAL A CA 1
ATOM 862 C C . VAL A 1 105 ? 18.791 1.984 -11.598 1.00 88.25 105 VAL A C 1
ATOM 864 O O . VAL A 1 105 ? 19.703 1.931 -12.415 1.00 88.25 105 VAL A O 1
ATOM 867 N N . GLY A 1 106 ? 19.006 2.263 -10.311 1.00 88.38 106 GLY A N 1
ATOM 868 C CA . GLY A 1 106 ? 20.332 2.536 -9.758 1.00 88.38 106 GLY A CA 1
ATOM 869 C C . GLY A 1 106 ? 21.302 1.366 -9.926 1.00 88.38 106 GLY A C 1
ATOM 870 O O . GLY A 1 106 ? 22.453 1.589 -10.255 1.00 88.38 106 GLY A O 1
ATOM 871 N N . LYS A 1 107 ? 20.847 0.116 -9.791 1.00 86.81 107 LYS A N 1
ATOM 872 C CA . LYS A 1 107 ? 21.689 -1.070 -10.021 1.00 86.81 107 LYS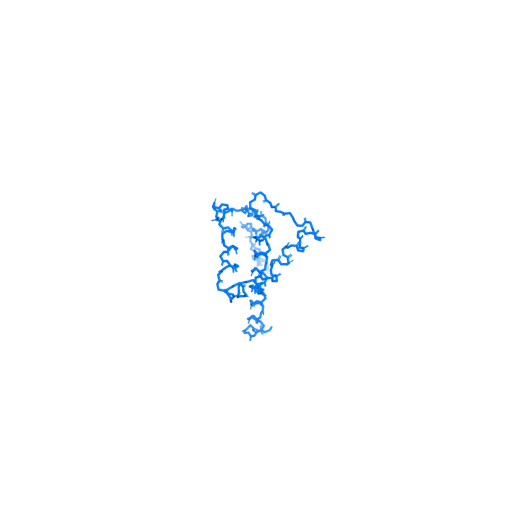 A CA 1
ATOM 873 C C . LYS A 1 107 ? 22.053 -1.271 -11.496 1.00 86.81 107 LYS A C 1
ATOM 875 O O . LYS A 1 107 ? 23.134 -1.770 -11.788 1.00 86.81 107 LYS A O 1
ATOM 880 N N . ILE A 1 108 ? 21.124 -0.993 -12.409 1.00 88.69 108 ILE A N 1
ATOM 881 C CA . ILE A 1 108 ? 21.311 -1.251 -13.844 1.00 88.69 108 ILE A CA 1
ATOM 882 C C . ILE A 1 108 ? 22.065 -0.106 -14.528 1.00 88.69 108 ILE A C 1
ATOM 884 O O . ILE A 1 108 ? 22.866 -0.359 -15.424 1.00 88.69 108 ILE A O 1
ATOM 888 N N . PHE A 1 109 ? 21.808 1.137 -14.120 1.00 88.44 109 PHE A N 1
ATOM 889 C CA . PHE A 1 109 ? 22.285 2.342 -14.803 1.00 88.44 109 PHE A CA 1
ATOM 890 C C . PHE A 1 109 ? 23.146 3.259 -13.922 1.00 88.44 109 PHE A C 1
ATOM 892 O O . PHE A 1 109 ? 23.822 4.136 -14.454 1.00 88.44 109 PHE A O 1
ATOM 899 N N . GLY A 1 110 ? 23.135 3.083 -12.597 1.00 69.88 110 GLY A N 1
ATOM 900 C CA . GLY A 1 110 ? 24.077 3.733 -11.688 1.00 69.88 110 GLY A CA 1
ATOM 901 C C . GLY A 1 110 ? 25.336 2.879 -11.564 1.00 69.88 110 GLY A C 1
ATOM 902 O O . GLY A 1 110 ? 25.259 1.689 -11.272 1.00 69.88 110 GLY A O 1
ATOM 903 N N . LEU A 1 111 ? 26.501 3.465 -11.838 1.00 61.34 111 LEU A N 1
ATOM 904 C CA . LEU A 1 111 ? 27.792 2.815 -11.600 1.00 61.34 111 LEU A CA 1
ATOM 905 C C . LEU A 1 111 ? 27.867 2.384 -10.122 1.00 61.34 111 LEU A C 1
ATOM 907 O O . LEU A 1 111 ? 27.538 3.184 -9.246 1.00 61.34 111 LEU A O 1
ATOM 911 N N . SER A 1 112 ? 28.218 1.111 -9.894 1.00 54.66 112 SER A N 1
ATOM 912 C CA . SER A 1 112 ? 28.211 0.428 -8.589 1.00 54.66 112 SER A CA 1
ATOM 913 C C . SER A 1 112 ? 29.014 1.132 -7.508 1.00 54.66 112 SER A C 1
ATOM 915 O O . SER A 1 112 ? 30.142 1.556 -7.852 1.00 54.66 112 SER A O 1
#

pLDDT: mean 80.5, std 16.66, range [35.91, 97.31]

Sequence (112 aa):
MLEDDEAEDGSINFGESFIDPYSVSIERQRMNLDPERGRRYVYELLHGHDVQCYNIIRMYPPVYIQLCEKLKDDYQLKETDNVSIEESVAIFLNVCAQNATQRYVGKIFGLS

Organism: Brassica napus (NCBI:txid3708)

Secondary structure (DSSP, 8-state):
---------------S----TTTS------S---TTHHHHHHHHHHHS-HHHHHHHHSS-HHHHHHHHHHHHHTT-PPPBTTB-HHHHHHHHHHHHHHHHHHHHHHHHHS--